Protein AF-H6UFA9-F1 (afdb_monomer)

Solvent-accessible surface area (backbone atoms only — not comparable to full-atom values): 5792 Å² total; per-residue (Å²): 132,84,89,86,88,78,85,84,85,84,75,87,67,80,76,73,60,79,76,75,64,69,85,61,61,65,56,59,53,53,49,27,55,53,50,20,56,61,38,45,58,53,34,56,56,21,56,53,44,39,52,53,43,54,52,51,45,54,56,49,38,74,74,44,65,89,52,41,70,62,53,49,52,52,39,50,51,53,38,52,54,26,47,52,54,22,51,50,29,46,51,53,18,48,40,40,63,74,72,107

Sequence (100 aa):
ALLSGAPNTCTQIVLRGFQTSAVSRDIDTAAKFIGAGAATVGVAGSGAGIGTVFGSLIIGYARNPSLKQQLFSYAILGFALSEAMGLFCLMVAFLILFAM

Mean predicted aligned error: 12.26 Å

Structure (mmCIF, N/CA/C/O backbone):
data_AF-H6UFA9-F1
#
_entry.id   AF-H6UFA9-F1
#
loop_
_atom_site.group_PDB
_atom_site.id
_atom_site.type_symbol
_atom_site.label_atom_id
_atom_site.label_alt_id
_atom_site.label_comp_id
_atom_site.label_asym_id
_atom_site.label_entity_id
_atom_site.label_seq_id
_atom_site.pdbx_PDB_ins_code
_atom_site.Cartn_x
_atom_site.Cartn_y
_atom_site.Cartn_z
_atom_site.occupancy
_atom_site.B_iso_or_equiv
_atom_site.auth_seq_id
_atom_site.auth_comp_id
_atom_site.auth_asym_id
_atom_site.auth_atom_id
_atom_site.pdbx_PDB_model_num
ATOM 1 N N . ALA A 1 1 ? 41.677 -4.347 -79.428 1.00 42.72 1 ALA A N 1
ATOM 2 C CA . ALA A 1 1 ? 42.258 -3.690 -78.241 1.00 42.72 1 ALA A CA 1
ATOM 3 C C . ALA A 1 1 ? 41.111 -2.966 -77.542 1.00 42.72 1 ALA A C 1
ATOM 5 O O . ALA A 1 1 ? 40.645 -1.977 -78.076 1.00 42.72 1 ALA A O 1
ATOM 6 N N . LEU A 1 2 ? 40.354 -3.611 -76.650 1.00 44.00 2 LEU A N 1
ATOM 7 C CA . LEU A 1 2 ? 40.680 -3.878 -75.238 1.00 44.00 2 LEU A CA 1
ATOM 8 C C . LEU A 1 2 ? 41.112 -2.613 -74.476 1.00 44.00 2 LEU A C 1
ATOM 10 O O . LEU A 1 2 ? 42.107 -2.006 -74.855 1.00 44.00 2 LEU A O 1
ATOM 14 N N . LEU A 1 3 ? 40.404 -2.366 -73.359 1.00 45.91 3 LEU A N 1
ATOM 15 C CA . LEU A 1 3 ? 40.578 -1.339 -72.312 1.00 45.91 3 LEU A CA 1
ATOM 16 C C . LEU A 1 3 ? 40.048 0.063 -72.667 1.00 45.91 3 LEU A C 1
ATOM 18 O O . LEU A 1 3 ? 40.294 0.553 -73.752 1.00 45.91 3 LEU A O 1
ATOM 22 N N . SER A 1 4 ? 39.376 0.827 -71.805 1.00 44.91 4 SER A N 1
ATOM 23 C CA . SER A 1 4 ? 38.950 0.700 -70.403 1.00 44.91 4 SER A CA 1
ATOM 24 C C . SER A 1 4 ? 38.255 2.031 -70.055 1.00 44.91 4 SER A C 1
ATOM 26 O O . SER A 1 4 ? 38.657 3.059 -70.598 1.00 44.91 4 SER A O 1
ATOM 28 N N . GLY A 1 5 ? 37.268 2.048 -69.150 1.00 47.69 5 GLY A N 1
ATOM 29 C CA . GLY A 1 5 ? 36.841 3.304 -68.510 1.00 47.69 5 GLY A CA 1
ATOM 30 C C . GLY A 1 5 ? 35.339 3.545 -68.356 1.00 47.69 5 GLY A C 1
ATOM 31 O O . GLY A 1 5 ? 34.883 4.650 -68.621 1.00 47.69 5 GLY A O 1
ATOM 32 N N . ALA A 1 6 ? 34.565 2.557 -67.901 1.00 43.44 6 ALA A N 1
ATOM 33 C CA . ALA A 1 6 ? 33.270 2.836 -67.277 1.00 43.44 6 ALA A CA 1
ATOM 34 C C . ALA A 1 6 ? 33.485 2.966 -65.757 1.00 43.44 6 ALA A C 1
ATOM 36 O O . ALA A 1 6 ? 33.878 1.979 -65.130 1.00 43.44 6 ALA A O 1
ATOM 37 N N . PRO A 1 7 ? 33.266 4.139 -65.137 1.00 44.91 7 PRO A N 1
ATOM 38 C CA . PRO A 1 7 ? 33.326 4.252 -63.691 1.00 44.91 7 PRO A CA 1
ATOM 39 C C . PRO A 1 7 ? 32.084 3.590 -63.066 1.00 44.91 7 PRO A C 1
ATOM 41 O O . PRO A 1 7 ? 30.981 4.127 -63.071 1.00 44.91 7 PRO A O 1
ATOM 44 N N . ASN A 1 8 ? 32.299 2.407 -62.493 1.00 45.19 8 ASN A N 1
ATOM 45 C CA . ASN A 1 8 ? 31.837 2.055 -61.147 1.00 45.19 8 ASN A CA 1
ATOM 46 C C . ASN A 1 8 ? 30.327 2.166 -60.834 1.00 45.19 8 ASN A C 1
ATOM 48 O O . ASN A 1 8 ? 29.960 2.764 -59.826 1.00 45.19 8 ASN A O 1
ATOM 52 N N . THR A 1 9 ? 29.441 1.544 -61.620 1.00 45.28 9 THR A N 1
ATOM 53 C CA . THR A 1 9 ? 27.995 1.456 -61.277 1.00 45.28 9 THR A CA 1
ATOM 54 C C . THR A 1 9 ? 27.500 0.053 -60.910 1.00 45.28 9 THR A C 1
ATOM 56 O O . THR A 1 9 ? 26.301 -0.160 -60.761 1.00 45.28 9 THR A O 1
ATOM 59 N N . CYS A 1 10 ? 28.394 -0.918 -60.724 1.00 46.03 10 CYS A N 1
ATOM 60 C CA . CYS A 1 10 ? 28.020 -2.280 -60.350 1.00 46.03 10 CYS A CA 1
ATOM 61 C C . CYS A 1 10 ? 28.876 -2.749 -59.179 1.00 46.03 10 CYS A C 1
ATO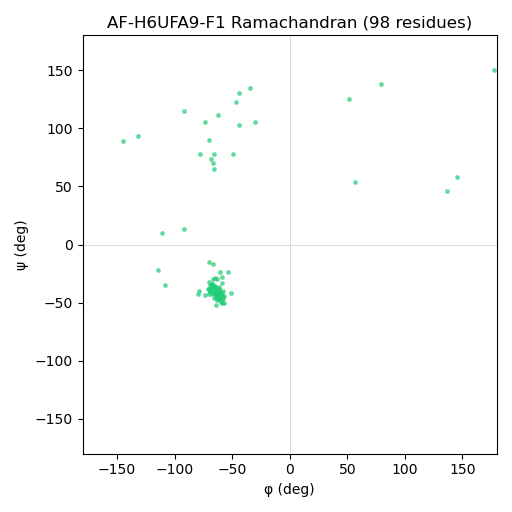M 63 O O . CYS A 1 10 ? 29.988 -3.209 -59.397 1.00 46.03 10 CYS A O 1
ATOM 65 N N . THR A 1 11 ? 28.352 -2.551 -57.967 1.00 45.22 11 THR A N 1
ATOM 66 C CA . THR A 1 11 ? 28.574 -3.274 -56.691 1.00 45.22 11 THR A CA 1
ATOM 67 C C . THR A 1 11 ? 28.504 -2.325 -55.490 1.00 45.22 11 THR A C 1
ATOM 69 O O . THR A 1 11 ? 29.379 -2.281 -54.636 1.00 45.22 11 THR A O 1
ATOM 72 N N . GLN A 1 12 ? 27.364 -1.639 -55.340 1.00 44.72 12 GLN A N 1
ATOM 73 C CA . GLN A 1 12 ? 26.782 -1.447 -54.006 1.00 44.72 12 GLN A CA 1
ATOM 74 C C . GLN A 1 12 ? 26.333 -2.833 -53.519 1.00 44.72 12 GLN A C 1
ATOM 76 O O . GLN A 1 12 ? 25.148 -3.165 -53.512 1.00 44.72 12 GLN A O 1
ATOM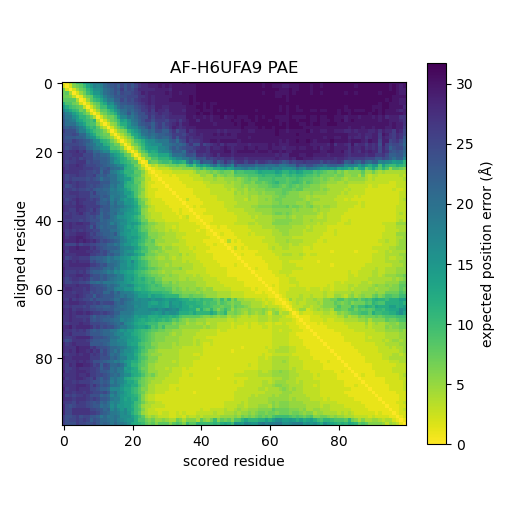 81 N N . ILE A 1 13 ? 27.304 -3.703 -53.219 1.00 50.59 13 ILE A N 1
ATOM 82 C CA . ILE A 1 13 ? 27.034 -4.904 -52.446 1.00 50.59 13 ILE A CA 1
ATOM 83 C C . ILE A 1 13 ? 26.556 -4.370 -51.116 1.00 50.59 13 ILE A C 1
ATOM 85 O O . ILE A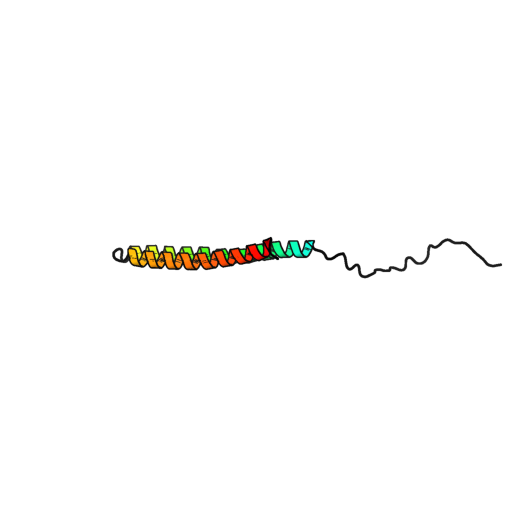 1 13 ? 27.286 -3.711 -50.380 1.00 50.59 13 ILE A O 1
ATOM 89 N N . VAL A 1 14 ? 25.275 -4.618 -50.910 1.00 56.09 14 VAL A N 1
ATOM 90 C CA . VAL A 1 14 ? 24.486 -4.458 -49.711 1.00 56.09 14 VAL A CA 1
ATOM 91 C C . VAL A 1 14 ? 25.236 -5.123 -48.553 1.00 56.09 14 VAL A C 1
ATOM 93 O O . VAL A 1 14 ? 24.909 -6.217 -48.106 1.00 56.09 14 VAL A O 1
ATOM 96 N N . LEU A 1 15 ? 26.250 -4.441 -48.029 1.00 46.69 15 LEU A N 1
ATOM 97 C CA . LEU A 1 15 ? 26.682 -4.560 -46.652 1.00 46.69 15 LEU A CA 1
ATOM 98 C C . LEU A 1 15 ? 25.537 -3.948 -45.842 1.00 46.69 15 LEU A C 1
ATOM 100 O O . LEU A 1 15 ? 25.641 -2.864 -45.275 1.00 46.69 15 LEU A O 1
ATOM 104 N N . ARG A 1 16 ? 24.416 -4.681 -45.753 1.00 56.28 16 ARG A N 1
ATOM 105 C CA . ARG A 1 16 ? 23.577 -4.665 -44.554 1.00 56.28 16 ARG A CA 1
ATOM 106 C C . ARG A 1 16 ? 24.440 -5.299 -43.472 1.00 56.28 16 ARG A C 1
ATOM 108 O O . ARG A 1 16 ? 24.165 -6.401 -43.010 1.00 56.28 16 ARG A O 1
ATOM 115 N N . GLY A 1 17 ? 25.538 -4.620 -43.125 1.00 47.47 17 GLY A N 1
ATOM 116 C CA . GLY A 1 17 ? 26.161 -4.801 -41.838 1.00 47.47 17 GLY A CA 1
ATOM 117 C C . GLY A 1 17 ? 24.997 -4.732 -40.882 1.00 47.47 17 GLY A C 1
ATOM 118 O O . GLY A 1 17 ? 24.186 -3.806 -40.976 1.00 47.47 17 GLY A O 1
ATOM 119 N N . PHE A 1 18 ? 24.830 -5.798 -40.109 1.00 53.34 18 PHE A N 1
ATOM 120 C CA . PHE A 1 18 ? 23.894 -5.834 -39.010 1.00 53.34 18 PHE A CA 1
ATOM 121 C C . PHE A 1 18 ? 24.100 -4.503 -38.293 1.00 53.34 18 PHE A C 1
ATOM 123 O O . PHE A 1 18 ? 25.158 -4.287 -37.700 1.00 53.34 18 PHE A O 1
ATOM 130 N N . GLN A 1 19 ? 23.188 -3.545 -38.499 1.00 49.31 19 GLN A N 1
ATOM 131 C CA . GLN A 1 19 ? 23.267 -2.276 -37.813 1.00 49.31 19 GLN A CA 1
ATOM 132 C C . GLN A 1 19 ? 22.936 -2.662 -36.388 1.00 49.31 19 GLN A C 1
ATOM 134 O O . GLN A 1 19 ? 21.774 -2.712 -35.994 1.00 49.31 19 GLN A O 1
ATOM 139 N N . THR A 1 20 ? 23.964 -2.997 -35.619 1.00 57.53 20 THR A N 1
ATOM 140 C CA . THR A 1 20 ? 23.919 -2.858 -34.180 1.00 57.53 20 THR A CA 1
ATOM 141 C C . THR A 1 20 ? 23.839 -1.352 -33.975 1.00 57.53 20 THR A C 1
ATOM 143 O O . THR A 1 20 ? 24.856 -0.680 -33.793 1.00 57.53 20 THR A O 1
ATOM 146 N N . SER A 1 21 ? 22.638 -0.798 -34.184 1.00 50.84 21 SER A N 1
ATOM 147 C CA . SER A 1 21 ? 22.309 0.578 -33.855 1.00 50.84 21 SER A CA 1
ATOM 148 C C . SER A 1 21 ? 22.889 0.818 -32.474 1.00 50.84 21 SER A C 1
ATOM 150 O O . SER A 1 21 ? 22.745 -0.040 -31.600 1.00 50.84 21 SER A O 1
ATOM 152 N N . ALA A 1 22 ? 23.636 1.913 -32.335 1.00 58.25 22 ALA A N 1
ATOM 153 C CA . ALA A 1 22 ? 24.270 2.323 -31.092 1.00 58.25 22 ALA A CA 1
ATOM 154 C C . ALA A 1 22 ? 23.383 1.959 -29.894 1.00 58.25 22 ALA A C 1
ATOM 156 O O . ALA A 1 22 ? 22.170 2.165 -29.980 1.00 58.25 22 ALA A O 1
ATOM 157 N N . VAL A 1 23 ? 23.979 1.392 -28.834 1.00 61.66 23 VAL A N 1
ATOM 158 C CA . VAL A 1 23 ? 23.308 1.031 -27.569 1.00 61.66 23 VAL A CA 1
ATOM 159 C C . VAL A 1 23 ? 22.149 1.996 -27.321 1.00 61.66 23 VAL A C 1
ATOM 161 O O . VAL A 1 23 ? 22.379 3.178 -27.056 1.00 61.66 23 VAL A O 1
ATOM 164 N N . SER A 1 24 ? 20.914 1.525 -27.527 1.00 63.53 24 SER A N 1
ATOM 165 C CA . SER A 1 24 ? 19.722 2.376 -27.529 1.00 63.53 24 SER A CA 1
ATOM 166 C C . SER A 1 24 ? 19.347 2.702 -26.091 1.00 63.53 24 SER A C 1
ATOM 168 O O . SER A 1 24 ? 18.418 2.125 -25.535 1.00 63.53 24 SER A O 1
ATOM 170 N N . ARG A 1 25 ? 20.086 3.646 -25.497 1.00 66.81 25 ARG A N 1
ATOM 171 C CA . ARG A 1 25 ? 19.859 4.169 -24.139 1.00 66.81 25 ARG A CA 1
ATOM 172 C C . ARG A 1 25 ? 18.424 4.669 -23.932 1.00 66.81 25 ARG A C 1
ATOM 174 O O . ARG A 1 25 ? 17.929 4.701 -22.807 1.00 66.81 25 ARG A O 1
ATOM 181 N N . ASP A 1 26 ? 17.746 5.029 -25.018 1.00 81.44 26 ASP A N 1
ATOM 182 C CA . ASP A 1 26 ? 16.357 5.481 -25.004 1.00 81.44 26 ASP A CA 1
ATOM 183 C C . ASP A 1 26 ? 15.389 4.367 -24.581 1.00 81.44 26 ASP A C 1
ATOM 185 O O . ASP A 1 26 ? 14.436 4.632 -23.850 1.00 81.44 26 ASP A O 1
ATOM 189 N N . ILE A 1 27 ? 15.651 3.111 -24.971 1.00 85.19 27 ILE A N 1
ATOM 190 C CA . ILE A 1 27 ? 14.818 1.957 -24.590 1.00 85.19 27 ILE A CA 1
ATOM 191 C C . ILE A 1 27 ? 14.981 1.660 -23.099 1.00 85.19 27 ILE A C 1
ATOM 193 O O . ILE A 1 27 ? 13.984 1.444 -22.415 1.00 85.19 27 ILE A O 1
ATOM 197 N N . ASP A 1 28 ? 16.209 1.717 -22.579 1.00 86.50 28 ASP A N 1
ATOM 198 C CA . ASP A 1 28 ? 16.476 1.534 -21.147 1.00 86.50 28 ASP A CA 1
ATOM 199 C C . ASP A 1 28 ? 15.762 2.609 -20.316 1.00 86.50 28 ASP A C 1
ATOM 201 O O . ASP A 1 28 ? 15.149 2.320 -19.290 1.00 86.50 28 ASP A O 1
ATOM 205 N N . THR A 1 29 ? 15.774 3.854 -20.795 1.00 88.06 29 THR A N 1
ATOM 206 C CA . THR A 1 29 ? 15.091 4.978 -20.141 1.00 88.06 29 THR A CA 1
ATOM 207 C C . THR A 1 29 ? 13.566 4.822 -20.193 1.00 88.06 29 THR A C 1
ATOM 209 O O . THR A 1 29 ? 12.888 5.014 -19.183 1.00 88.06 29 THR A O 1
ATOM 212 N N . ALA A 1 30 ? 13.008 4.405 -21.334 1.00 90.62 30 ALA A N 1
ATOM 213 C CA . ALA A 1 30 ? 11.581 4.110 -21.459 1.00 90.62 30 ALA A CA 1
ATOM 214 C C . ALA A 1 30 ? 11.154 2.944 -20.547 1.00 90.62 30 ALA A C 1
ATOM 216 O O . ALA A 1 30 ? 10.129 3.028 -19.865 1.00 90.62 30 ALA A O 1
ATOM 217 N N . ALA A 1 31 ? 11.962 1.883 -20.480 1.00 92.00 31 ALA A N 1
ATOM 218 C CA . ALA A 1 31 ? 11.721 0.732 -19.616 1.00 92.00 31 ALA A CA 1
ATOM 219 C C . ALA A 1 31 ? 11.744 1.114 -18.127 1.00 92.00 31 ALA A C 1
ATOM 221 O O . ALA A 1 31 ? 10.891 0.642 -17.374 1.00 92.00 31 ALA A O 1
ATOM 222 N N . LYS A 1 32 ? 12.642 2.017 -17.705 1.00 92.19 32 LYS A N 1
ATOM 223 C CA . LYS A 1 32 ? 12.666 2.558 -16.333 1.00 92.19 32 LYS A CA 1
ATOM 224 C C . LYS A 1 32 ? 11.386 3.299 -15.977 1.00 92.19 32 LYS A C 1
ATOM 226 O O . LYS A 1 32 ? 10.834 3.046 -14.912 1.00 92.19 32 LYS A O 1
ATOM 231 N N . PHE A 1 33 ? 10.873 4.168 -16.850 1.00 93.00 33 PHE A N 1
ATOM 232 C CA . PHE A 1 33 ? 9.626 4.888 -16.565 1.00 93.00 33 PHE A CA 1
ATOM 233 C C . PHE A 1 33 ? 8.417 3.954 -16.473 1.00 93.00 33 PHE A C 1
ATOM 235 O O . PHE A 1 33 ? 7.591 4.111 -15.572 1.00 93.00 33 PHE A O 1
ATOM 242 N N . ILE A 1 34 ? 8.335 2.950 -17.351 1.00 94.88 34 ILE A N 1
ATOM 243 C CA . ILE A 1 34 ? 7.266 1.943 -17.291 1.00 94.88 34 ILE A CA 1
ATOM 244 C C . ILE A 1 34 ? 7.396 1.097 -16.017 1.00 94.88 34 ILE A C 1
ATOM 246 O O . ILE A 1 34 ? 6.408 0.901 -15.312 1.00 94.88 34 ILE A O 1
ATOM 250 N N . GLY A 1 35 ? 8.606 0.634 -15.692 1.00 92.94 35 GLY A N 1
ATOM 251 C CA . GLY A 1 35 ? 8.881 -0.163 -14.496 1.00 92.94 35 GLY A CA 1
ATOM 252 C C . GLY A 1 35 ? 8.614 0.600 -13.198 1.00 92.94 35 GLY A C 1
ATOM 253 O O . GLY A 1 35 ? 7.954 0.073 -12.305 1.00 92.94 35 GLY A O 1
ATOM 254 N N . ALA A 1 36 ? 9.050 1.859 -13.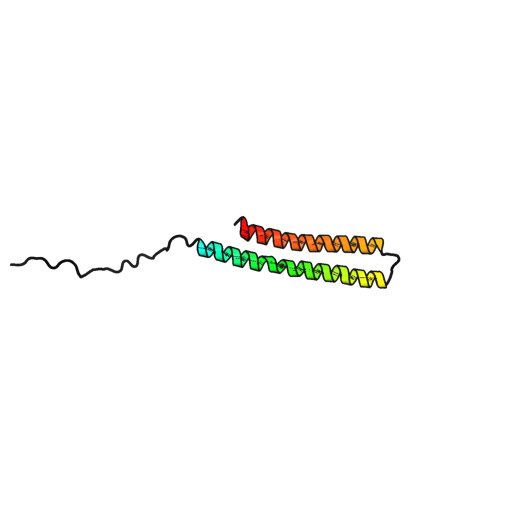112 1.00 93.94 36 ALA A N 1
ATOM 255 C CA . ALA A 1 36 ? 8.775 2.734 -11.976 1.00 93.94 36 ALA A CA 1
ATOM 256 C C . ALA A 1 36 ? 7.267 2.976 -11.820 1.00 93.94 36 ALA A C 1
ATOM 258 O O . ALA A 1 36 ? 6.738 2.841 -10.719 1.00 93.94 36 ALA A O 1
ATOM 259 N N . GLY A 1 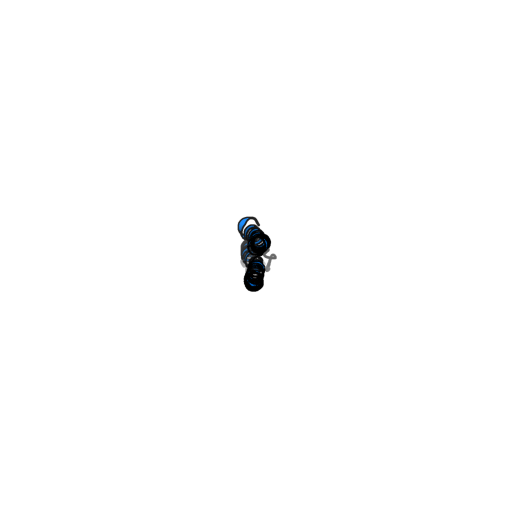37 ? 6.555 3.248 -12.920 1.00 92.69 37 GLY A N 1
ATOM 260 C CA . GLY A 1 37 ? 5.099 3.399 -12.913 1.00 92.69 37 GLY A CA 1
ATOM 261 C C . GLY A 1 37 ? 4.386 2.137 -12.419 1.00 92.69 37 GLY A C 1
ATOM 262 O O . GLY A 1 37 ? 3.572 2.205 -11.498 1.00 92.69 37 GLY A O 1
ATOM 263 N N . ALA A 1 38 ? 4.746 0.972 -12.962 1.00 94.56 38 ALA A N 1
ATOM 264 C CA . ALA A 1 38 ? 4.182 -0.314 -12.553 1.00 94.56 38 ALA A CA 1
ATOM 265 C C . ALA A 1 38 ? 4.457 -0.632 -11.074 1.00 94.56 38 ALA A C 1
ATOM 267 O O . ALA A 1 38 ? 3.573 -1.134 -10.379 1.00 94.56 38 ALA A O 1
ATOM 268 N N . ALA A 1 39 ? 5.646 -0.290 -10.569 1.00 94.00 39 ALA A N 1
ATOM 269 C CA . ALA A 1 39 ? 5.999 -0.492 -9.170 1.00 94.00 39 ALA A CA 1
ATOM 270 C C . ALA A 1 39 ? 5.085 0.301 -8.222 1.00 94.00 39 ALA A C 1
ATOM 272 O O . ALA A 1 39 ? 4.706 -0.234 -7.185 1.00 94.00 39 ALA A O 1
ATOM 273 N N . THR A 1 40 ? 4.657 1.520 -8.582 1.00 94.12 40 THR A N 1
ATOM 274 C CA . THR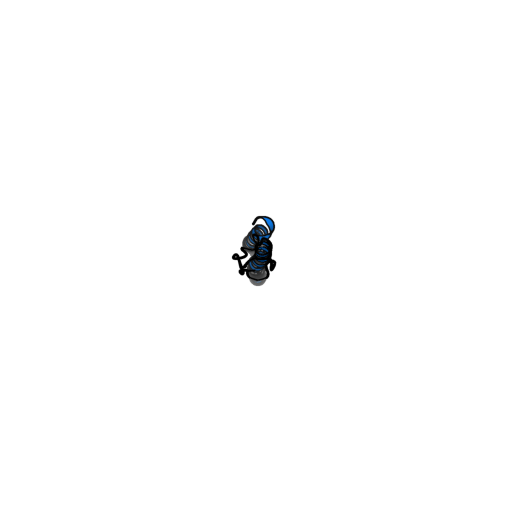 A 1 40 ? 3.803 2.354 -7.706 1.00 94.12 40 THR A CA 1
ATOM 275 C C . THR A 1 40 ? 2.393 1.805 -7.471 1.00 94.12 40 THR A C 1
ATOM 277 O O . THR A 1 40 ? 1.748 2.191 -6.496 1.00 94.12 40 THR A O 1
ATOM 280 N N . VAL A 1 41 ? 1.916 0.858 -8.287 1.00 94.88 41 VAL A N 1
ATOM 281 C CA . VAL A 1 41 ? 0.596 0.223 -8.102 1.00 94.88 41 VAL A CA 1
ATOM 282 C C . VAL A 1 41 ? 0.487 -0.462 -6.733 1.00 94.88 41 VAL A C 1
ATOM 284 O O . VAL A 1 41 ? -0.597 -0.509 -6.152 1.00 94.88 41 VAL A O 1
ATOM 287 N N . GLY A 1 42 ? 1.606 -0.919 -6.159 1.00 92.62 42 GLY A N 1
ATOM 288 C CA . GLY A 1 42 ? 1.633 -1.512 -4.819 1.00 92.62 42 GLY A CA 1
ATOM 289 C C . GLY A 1 4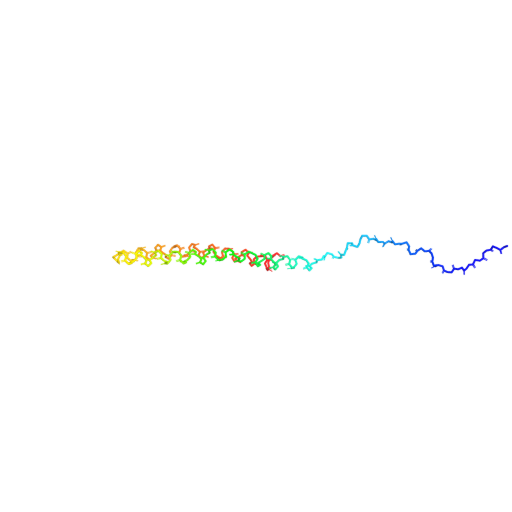2 ? 1.159 -0.570 -3.700 1.00 92.62 42 GLY A C 1
ATOM 290 O O . GLY A 1 42 ? 0.639 -1.045 -2.689 1.00 92.62 42 GLY A O 1
ATOM 291 N N . VAL A 1 43 ? 1.229 0.755 -3.892 1.00 94.81 43 VAL A N 1
ATOM 292 C CA . VAL A 1 43 ? 0.740 1.752 -2.918 1.00 94.81 43 VAL A CA 1
ATOM 293 C C . VAL A 1 43 ? -0.776 1.664 -2.728 1.00 94.81 43 VAL A C 1
ATOM 295 O O . VAL A 1 43 ? -1.272 1.911 -1.627 1.00 94.81 43 VAL A O 1
ATOM 298 N N . ALA A 1 44 ? -1.521 1.227 -3.749 1.00 95.75 44 ALA A N 1
ATOM 299 C CA . ALA A 1 44 ? -2.960 0.998 -3.630 1.00 95.75 44 ALA A CA 1
ATOM 300 C C . ALA A 1 44 ? -3.292 -0.035 -2.536 1.00 95.75 44 ALA A C 1
ATOM 302 O O . ALA A 1 44 ? -4.297 0.107 -1.838 1.00 95.75 44 ALA A O 1
ATOM 303 N N . GLY A 1 45 ? -2.418 -1.030 -2.336 1.00 94.31 45 GLY A N 1
ATOM 304 C CA . GLY A 1 45 ? -2.546 -2.014 -1.261 1.00 94.31 45 GLY A CA 1
ATOM 305 C C . GLY A 1 45 ? -2.428 -1.389 0.130 1.00 94.31 45 GLY A C 1
ATOM 306 O O . GLY A 1 45 ? -3.223 -1.719 1.008 1.00 94.31 45 GLY A O 1
ATOM 307 N N . SER A 1 46 ? -1.508 -0.433 0.316 1.00 95.56 46 SER A N 1
ATOM 308 C CA . SER A 1 46 ? -1.411 0.328 1.571 1.00 95.56 46 SER A CA 1
ATOM 309 C C . SER A 1 46 ? -2.668 1.169 1.807 1.00 95.56 46 SER A C 1
ATOM 311 O O . SER A 1 46 ? -3.247 1.111 2.888 1.00 95.56 46 SER A O 1
ATOM 313 N N . GLY A 1 47 ? -3.159 1.875 0.781 1.00 95.00 47 GLY A N 1
ATOM 314 C CA . GLY A 1 47 ? -4.393 2.664 0.883 1.00 95.00 47 GLY A CA 1
ATOM 315 C C . GLY A 1 47 ? -5.605 1.823 1.301 1.00 95.00 47 GLY A C 1
ATOM 316 O O . GLY A 1 47 ? -6.353 2.203 2.206 1.00 95.00 47 GLY A O 1
ATOM 317 N N . ALA A 1 48 ? -5.763 0.639 0.700 1.00 96.38 48 ALA A N 1
ATOM 318 C CA . ALA A 1 48 ? -6.788 -0.321 1.102 1.00 96.38 48 ALA A CA 1
ATOM 319 C C . ALA A 1 48 ? -6.579 -0.812 2.548 1.00 96.38 48 ALA A C 1
ATOM 321 O O . ALA A 1 48 ? -7.529 -0.835 3.333 1.00 96.38 48 ALA A O 1
ATOM 322 N N . GLY A 1 49 ? -5.341 -1.142 2.930 1.00 95.06 49 GLY A N 1
ATOM 323 C CA . GLY A 1 49 ? -4.985 -1.565 4.286 1.00 95.06 49 GLY A CA 1
ATOM 324 C C . GLY A 1 49 ? -5.373 -0.528 5.341 1.00 95.06 49 GLY A C 1
ATOM 325 O O . GLY A 1 49 ? -6.107 -0.846 6.277 1.00 95.06 49 GLY A O 1
ATOM 326 N N . ILE A 1 50 ? -4.998 0.733 5.138 1.00 96.12 50 ILE A N 1
ATOM 327 C CA . ILE A 1 50 ? -5.341 1.854 6.024 1.00 96.12 50 ILE A CA 1
ATOM 328 C C . ILE A 1 50 ? -6.863 1.994 6.168 1.00 96.12 50 ILE A C 1
ATOM 330 O O . ILE A 1 50 ? -7.373 2.105 7.287 1.00 96.12 50 ILE A O 1
ATOM 334 N N . GLY A 1 51 ? -7.600 1.922 5.054 1.00 95.56 51 GLY A N 1
ATOM 335 C CA . GLY A 1 51 ? -9.063 1.977 5.061 1.00 95.56 51 GLY A CA 1
ATOM 336 C C . GLY A 1 51 ? -9.694 0.863 5.902 1.00 95.56 51 GLY A C 1
ATOM 337 O O . GLY A 1 51 ? -10.609 1.118 6.687 1.00 95.56 51 GLY A O 1
ATOM 338 N N . THR A 1 52 ? -9.171 -0.362 5.808 1.00 96.00 52 THR A N 1
ATOM 339 C CA . THR A 1 52 ? -9.673 -1.498 6.605 1.00 96.00 52 THR A CA 1
ATOM 340 C C . THR A 1 52 ? -9.340 -1.378 8.095 1.00 96.00 52 THR A C 1
ATOM 342 O O . THR A 1 52 ? -10.190 -1.696 8.936 1.00 96.00 52 THR A O 1
ATOM 345 N N . VAL A 1 53 ? -8.149 -0.873 8.438 1.00 95.88 53 VAL A N 1
ATOM 346 C CA . VAL A 1 53 ? -7.714 -0.654 9.827 1.00 95.88 53 VAL A CA 1
ATOM 347 C C . VAL A 1 53 ? -8.595 0.395 10.500 1.00 95.88 53 VAL A C 1
ATOM 349 O O . VAL A 1 53 ? -9.173 0.126 11.557 1.00 95.88 53 VAL A O 1
ATOM 352 N N . PHE A 1 54 ? -8.767 1.563 9.877 1.00 94.81 54 PHE A N 1
ATOM 353 C CA . PHE A 1 54 ? -9.616 2.617 10.436 1.00 94.81 54 PHE A CA 1
ATOM 354 C C . PHE A 1 54 ? -11.106 2.254 10.403 1.00 94.81 54 PHE A C 1
ATOM 356 O O . PHE A 1 54 ? -11.821 2.562 11.356 1.00 94.81 54 PHE A O 1
ATOM 363 N N . GLY A 1 55 ? -11.579 1.537 9.379 1.00 95.12 55 GLY A N 1
ATOM 364 C CA . GLY A 1 55 ? -12.952 1.025 9.341 1.00 95.12 55 GLY A CA 1
ATOM 365 C C . GLY A 1 55 ? -13.251 0.090 10.517 1.00 95.12 55 GLY A C 1
ATOM 366 O O . GLY A 1 55 ? -14.246 0.263 11.225 1.00 95.12 55 GLY A O 1
ATOM 367 N N . SER A 1 56 ? -12.339 -0.845 10.794 1.00 93.69 56 SER A N 1
ATOM 368 C CA . SER A 1 56 ? -12.452 -1.766 11.933 1.00 93.69 56 SER A CA 1
ATOM 369 C C . SER A 1 56 ? -12.323 -1.049 13.278 1.00 93.69 56 SER A C 1
ATOM 371 O O . SER A 1 56 ? -13.006 -1.419 14.234 1.00 93.69 56 SER A O 1
ATOM 373 N N . LEU A 1 57 ? -11.503 0.006 13.358 1.00 94.12 57 LEU A N 1
ATOM 374 C CA . LEU A 1 57 ? -11.387 0.845 14.551 1.00 94.12 57 LEU A CA 1
ATOM 375 C C . LEU A 1 57 ? -12.712 1.539 14.885 1.00 94.12 57 LEU A C 1
ATOM 377 O O . LEU A 1 57 ? -13.125 1.501 16.041 1.00 94.12 57 LEU A O 1
ATOM 381 N N . ILE A 1 58 ? -13.386 2.148 13.903 1.00 93.69 58 ILE A N 1
ATOM 382 C CA . ILE A 1 58 ? -14.665 2.848 14.122 1.00 93.69 58 ILE A CA 1
ATOM 383 C C . ILE A 1 58 ? -15.733 1.862 14.605 1.00 93.69 58 ILE A C 1
ATOM 385 O O . ILE A 1 58 ? -16.423 2.128 15.590 1.00 93.69 58 ILE A O 1
ATOM 389 N N . ILE A 1 59 ? -15.830 0.694 13.962 1.00 94.38 59 ILE A N 1
ATOM 390 C CA . ILE A 1 59 ? -16.764 -0.365 14.366 1.00 94.38 59 ILE A CA 1
ATOM 391 C C . ILE A 1 59 ? -16.428 -0.872 15.778 1.00 94.38 59 ILE A C 1
ATOM 393 O O . ILE A 1 59 ? -17.321 -1.050 16.607 1.00 94.38 59 ILE A O 1
ATOM 397 N N . GLY A 1 60 ? -15.145 -1.078 16.085 1.00 92.06 60 GLY A N 1
ATOM 398 C CA . GLY A 1 60 ? -14.685 -1.497 17.409 1.00 92.06 60 GLY A CA 1
ATOM 399 C C . GLY A 1 60 ? -14.984 -0.463 18.497 1.00 92.06 60 GLY A C 1
ATOM 400 O O . GLY A 1 60 ? -15.464 -0.821 19.575 1.00 92.06 60 GLY A O 1
ATOM 401 N N . TYR A 1 61 ? -14.782 0.820 18.190 1.00 91.69 61 TYR A N 1
ATOM 402 C CA . TYR A 1 61 ? -15.085 1.940 19.078 1.00 91.69 61 TYR A CA 1
ATOM 403 C C . TYR A 1 61 ? -16.587 2.057 19.355 1.00 91.69 61 TYR A C 1
ATOM 405 O O . TYR A 1 61 ? -16.984 2.235 20.506 1.00 91.69 61 TYR A O 1
ATOM 413 N N . ALA A 1 62 ? -17.422 1.888 18.324 1.00 92.31 62 ALA A N 1
ATOM 414 C CA . ALA A 1 62 ? -18.878 1.916 18.452 1.00 92.31 62 ALA A CA 1
ATOM 415 C C . ALA A 1 62 ? -19.420 0.786 19.344 1.00 92.31 62 ALA A C 1
ATOM 417 O O . ALA A 1 62 ? -20.444 0.961 20.000 1.00 92.31 62 ALA A O 1
ATOM 418 N N . ARG A 1 63 ? -18.738 -0.367 19.395 1.00 92.75 63 ARG A N 1
ATOM 419 C CA . ARG A 1 63 ? -19.145 -1.504 20.234 1.00 92.75 63 ARG A CA 1
ATOM 420 C C . ARG A 1 63 ? -18.746 -1.339 21.696 1.00 92.75 63 ARG A C 1
ATOM 422 O O . ARG A 1 63 ? -19.540 -1.677 22.562 1.00 92.75 63 ARG A O 1
ATOM 429 N N . ASN A 1 64 ? -17.527 -0.870 21.970 1.00 87.25 64 ASN A N 1
ATOM 430 C CA . ASN A 1 64 ? -16.998 -0.758 23.332 1.00 87.25 64 ASN A CA 1
ATOM 431 C C . ASN A 1 64 ? -16.099 0.486 23.487 1.00 87.25 64 ASN A C 1
ATOM 433 O O . ASN A 1 64 ? -14.875 0.388 23.352 1.00 87.25 64 ASN A O 1
ATOM 437 N N . PRO A 1 65 ? -16.668 1.654 23.838 1.00 85.38 65 PRO A N 1
ATOM 438 C CA . PRO A 1 65 ? -15.912 2.906 23.932 1.00 85.38 65 PRO A CA 1
ATOM 439 C C . PRO A 1 65 ? -14.933 2.956 25.121 1.00 85.38 65 PRO A C 1
ATOM 441 O O . PRO A 1 65 ? -14.040 3.804 25.152 1.00 85.38 65 PRO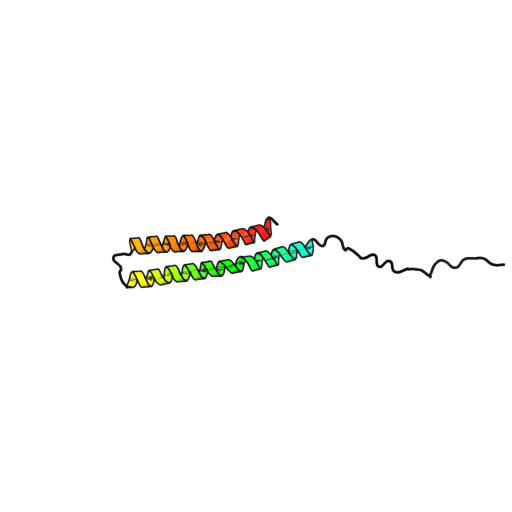 A O 1
ATOM 444 N N . SER A 1 66 ? -15.057 2.049 26.096 1.00 89.62 66 SER A N 1
ATOM 445 C CA . SER A 1 66 ? -14.164 1.962 27.261 1.00 89.62 66 SER A CA 1
ATOM 446 C C . SER A 1 66 ? -12.732 1.549 26.899 1.00 89.62 66 SER A C 1
ATOM 448 O O . SER A 1 66 ? -11.787 1.986 27.551 1.00 89.62 66 SER A O 1
ATOM 450 N N . LEU A 1 67 ? -12.550 0.769 25.828 1.00 84.25 67 LEU A N 1
ATOM 451 C CA . LEU A 1 67 ? -11.247 0.250 25.383 1.00 84.25 67 LEU A CA 1
ATOM 452 C C . LEU A 1 67 ? -10.548 1.159 24.356 1.00 84.25 67 LEU A C 1
ATOM 454 O O . LEU A 1 67 ? -9.564 0.759 23.730 1.00 84.25 67 LEU A O 1
ATOM 458 N N . LYS A 1 68 ? -11.033 2.396 24.186 1.00 84.62 68 LYS A N 1
ATOM 459 C CA . LYS A 1 68 ? -10.604 3.321 23.126 1.00 84.62 68 LYS A CA 1
ATOM 460 C C . LYS A 1 68 ? -9.094 3.514 23.011 1.00 84.62 68 LYS A C 1
ATOM 462 O O . LYS A 1 68 ? -8.578 3.542 21.903 1.00 84.62 68 LYS A O 1
ATOM 467 N N . GLN A 1 69 ? -8.389 3.639 24.136 1.00 88.00 69 GLN A N 1
ATOM 468 C CA . GLN A 1 69 ? -6.966 3.984 24.141 1.00 88.00 69 GLN A CA 1
ATOM 469 C C . GLN A 1 69 ? -6.116 2.835 23.592 1.00 88.00 69 GLN A C 1
ATOM 471 O O . GLN A 1 69 ? -5.196 3.051 22.806 1.00 88.00 69 GLN A O 1
ATOM 476 N N . GLN A 1 70 ? -6.459 1.605 23.977 1.00 89.81 70 GLN A N 1
ATOM 477 C CA . GLN A 1 70 ? -5.760 0.407 23.533 1.00 89.81 70 GLN A CA 1
ATOM 478 C C . GLN A 1 70 ? -6.095 0.087 22.071 1.00 89.81 70 GLN A C 1
ATOM 480 O O . GLN A 1 70 ? -5.190 -0.175 21.282 1.00 89.81 70 GLN A O 1
ATOM 485 N N . LEU A 1 71 ? -7.373 0.193 21.682 1.00 90.12 71 LEU A N 1
ATOM 486 C CA . LEU A 1 71 ? -7.799 0.007 20.289 1.00 90.12 71 LEU A CA 1
ATOM 487 C C . LEU A 1 71 ? -7.162 1.037 19.351 1.00 90.12 71 LEU A C 1
ATOM 489 O O . LEU A 1 71 ? -6.714 0.683 18.264 1.00 90.12 71 LEU A O 1
ATOM 493 N N . PHE A 1 72 ? -7.071 2.296 19.786 1.00 91.50 72 PHE A N 1
ATOM 494 C CA . PHE A 1 72 ? -6.395 3.342 19.029 1.00 91.50 72 PHE A CA 1
ATOM 495 C C . PHE A 1 72 ? -4.895 3.059 18.894 1.00 91.50 72 PHE A C 1
ATOM 497 O O . PHE A 1 72 ? -4.356 3.175 17.799 1.00 91.50 72 PHE A O 1
ATOM 504 N N . SER A 1 73 ? -4.226 2.600 19.957 1.00 94.25 73 SER A N 1
ATOM 505 C CA . SER A 1 73 ? -2.812 2.212 19.883 1.00 94.25 73 SER A CA 1
ATOM 506 C C . SER A 1 73 ? -2.571 1.075 18.879 1.00 94.25 73 SER A C 1
ATOM 508 O O . SER A 1 73 ? -1.640 1.162 18.078 1.00 94.25 73 SER A O 1
ATOM 510 N N . TYR A 1 74 ? -3.442 0.061 18.841 1.00 93.25 74 TYR A N 1
ATOM 511 C CA . TYR A 1 74 ? -3.364 -1.006 17.838 1.00 93.25 74 TYR A CA 1
ATOM 512 C C . TYR A 1 74 ? -3.684 -0.531 16.421 1.00 93.25 74 TYR A C 1
ATOM 514 O O . TYR A 1 74 ? -3.040 -0.976 15.473 1.00 93.25 74 TYR A O 1
ATOM 522 N N . ALA A 1 75 ? -4.631 0.391 16.256 1.00 94.6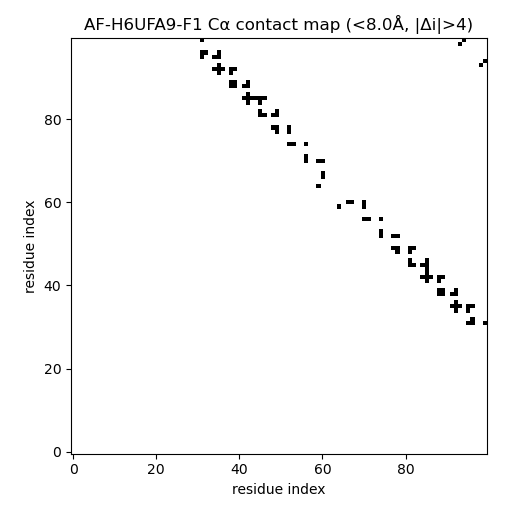2 75 ALA A N 1
ATOM 523 C CA . ALA A 1 75 ? -4.929 0.959 14.948 1.00 94.62 75 ALA A CA 1
ATOM 524 C C . ALA A 1 75 ? -3.770 1.805 14.409 1.00 94.62 75 ALA A C 1
ATOM 526 O O . ALA A 1 75 ? -3.443 1.689 13.234 1.00 94.62 75 ALA A O 1
ATOM 527 N N . ILE A 1 76 ? -3.100 2.595 15.253 1.00 95.44 76 ILE A N 1
ATOM 528 C CA . ILE A 1 76 ? -1.911 3.355 14.845 1.00 95.44 76 ILE A CA 1
ATOM 529 C C . ILE A 1 76 ? -0.738 2.423 14.523 1.00 95.44 76 ILE A C 1
ATOM 531 O O . ILE A 1 76 ? -0.024 2.668 13.554 1.00 95.44 76 ILE A O 1
ATOM 535 N N . LEU A 1 77 ? -0.571 1.324 15.266 1.00 95.88 77 LEU A N 1
ATOM 536 C CA . LEU A 1 77 ? 0.401 0.284 14.919 1.00 95.88 77 LEU A CA 1
ATOM 537 C C . LEU A 1 77 ? 0.093 -0.322 13.536 1.00 95.88 77 LEU A C 1
ATOM 539 O O . LEU A 1 77 ? 0.979 -0.406 12.690 1.00 95.88 77 LEU A O 1
ATOM 543 N N . GLY A 1 78 ? -1.163 -0.704 13.284 1.00 94.81 78 GLY A N 1
ATOM 544 C CA . GLY A 1 78 ? -1.599 -1.249 11.995 1.00 94.81 78 GLY A CA 1
ATOM 545 C C . GLY A 1 78 ? -1.454 -0.252 10.842 1.00 94.81 78 GLY A C 1
ATOM 546 O O . GLY A 1 78 ? -0.989 -0.622 9.766 1.00 94.81 78 GLY A O 1
ATOM 547 N N . PHE A 1 79 ? -1.776 1.020 11.083 1.00 95.50 79 PHE A N 1
ATOM 548 C CA . PHE A 1 79 ? -1.544 2.122 10.151 1.00 95.50 79 PHE A CA 1
ATOM 549 C C . PHE A 1 79 ? -0.058 2.257 9.812 1.00 95.50 79 PHE A C 1
ATOM 551 O O . PHE A 1 79 ? 0.296 2.244 8.638 1.00 95.50 79 PHE A O 1
ATOM 558 N N . ALA A 1 80 ? 0.816 2.300 10.822 1.00 96.94 80 ALA A N 1
ATOM 559 C CA . ALA A 1 80 ? 2.257 2.427 10.622 1.00 96.94 80 ALA A CA 1
ATOM 560 C C . ALA A 1 80 ? 2.844 1.252 9.825 1.00 96.94 80 ALA A C 1
ATOM 562 O O . ALA A 1 80 ? 3.702 1.460 8.971 1.00 96.94 80 ALA A O 1
ATOM 563 N N . LEU A 1 81 ? 2.369 0.025 10.062 1.00 96.00 81 LEU A N 1
ATOM 564 C CA . LEU A 1 81 ? 2.799 -1.151 9.299 1.00 96.00 81 LEU A CA 1
ATOM 565 C C . LEU A 1 81 ? 2.305 -1.116 7.845 1.00 96.00 81 LEU A C 1
ATOM 567 O O . LEU A 1 81 ? 3.062 -1.460 6.937 1.00 96.00 81 LEU A O 1
ATOM 571 N N . SER A 1 82 ? 1.065 -0.676 7.616 1.00 95.38 82 SER A N 1
ATOM 572 C CA . SER A 1 82 ? 0.526 -0.494 6.264 1.00 95.38 82 SER A CA 1
ATOM 573 C C . SER A 1 82 ? 1.316 0.571 5.498 1.00 95.38 82 SER A C 1
ATOM 575 O O . SER A 1 82 ? 1.773 0.323 4.381 1.00 95.38 82 SER A O 1
ATOM 577 N N . GLU A 1 83 ? 1.564 1.720 6.131 1.00 95.94 83 GLU A N 1
ATOM 578 C CA . GLU A 1 83 ? 2.377 2.804 5.574 1.00 95.94 83 GLU A CA 1
ATOM 579 C C . GLU A 1 83 ? 3.814 2.364 5.298 1.00 95.94 83 GLU A C 1
ATOM 581 O O . GLU A 1 83 ? 4.350 2.670 4.237 1.00 95.94 83 GLU A O 1
ATOM 586 N N . ALA A 1 84 ? 4.432 1.581 6.187 1.00 96.50 84 ALA A N 1
ATOM 587 C CA . ALA A 1 84 ? 5.777 1.056 5.961 1.00 96.50 84 ALA A CA 1
ATOM 588 C C . ALA A 1 84 ? 5.859 0.221 4.671 1.00 96.50 84 ALA A C 1
ATOM 590 O O . ALA A 1 84 ? 6.822 0.355 3.917 1.00 96.50 84 ALA A O 1
ATOM 591 N N . MET A 1 85 ? 4.839 -0.589 4.371 1.00 95.12 85 MET A N 1
ATOM 592 C CA . MET A 1 85 ? 4.775 -1.355 3.119 1.00 95.12 85 MET A CA 1
ATOM 593 C C . MET A 1 85 ? 4.516 -0.464 1.897 1.00 95.12 85 MET A C 1
ATOM 595 O O . MET A 1 85 ? 5.117 -0.677 0.841 1.00 95.12 85 MET A O 1
ATOM 599 N N . GLY A 1 86 ? 3.674 0.566 2.031 1.00 95.06 86 GLY A N 1
ATOM 600 C CA . GLY A 1 86 ? 3.450 1.560 0.975 1.00 95.06 86 GLY A CA 1
ATOM 601 C C . GLY A 1 86 ? 4.712 2.361 0.641 1.00 95.06 86 GLY A C 1
ATOM 602 O O . GLY A 1 86 ? 5.082 2.490 -0.527 1.00 95.06 86 GLY A O 1
ATOM 603 N N . LEU A 1 87 ? 5.425 2.836 1.663 1.00 95.38 87 LEU A N 1
ATOM 604 C CA . LEU A 1 87 ? 6.690 3.551 1.507 1.00 95.38 87 LEU A CA 1
ATOM 605 C C . LEU A 1 87 ? 7.805 2.645 0.993 1.00 95.38 87 LEU A C 1
ATOM 607 O O . LEU A 1 87 ? 8.626 3.098 0.202 1.00 95.38 87 LEU A O 1
ATOM 611 N N . PHE A 1 88 ? 7.821 1.369 1.373 1.00 95.12 88 PHE A N 1
ATOM 612 C CA . PHE A 1 88 ? 8.751 0.398 0.801 1.00 95.12 88 PHE A CA 1
ATOM 613 C C . PHE A 1 88 ? 8.530 0.226 -0.709 1.00 95.12 88 PHE A C 1
ATOM 615 O O . PHE A 1 88 ? 9.481 0.241 -1.489 1.00 95.12 88 PHE A O 1
ATOM 622 N N . CYS A 1 89 ? 7.272 0.140 -1.141 1.00 95.31 89 CYS A N 1
ATOM 623 C CA . CYS A 1 89 ? 6.913 0.106 -2.555 1.00 95.31 89 CYS A CA 1
ATOM 624 C C . CYS A 1 89 ? 7.364 1.381 -3.297 1.00 95.31 89 CYS A C 1
ATOM 626 O O . CYS A 1 89 ? 8.000 1.284 -4.351 1.00 95.31 89 CYS A O 1
ATOM 628 N N . LEU A 1 90 ? 7.131 2.569 -2.723 1.00 94.88 90 LEU A N 1
ATOM 629 C CA . LEU A 1 90 ? 7.621 3.830 -3.295 1.00 94.88 90 LEU A CA 1
ATOM 630 C C . LEU A 1 90 ? 9.148 3.932 -3.314 1.00 94.88 90 LEU A C 1
ATOM 632 O O . LEU A 1 90 ? 9.709 4.446 -4.279 1.00 94.88 90 LEU A O 1
ATOM 636 N N . MET A 1 91 ? 9.829 3.418 -2.291 1.00 96.56 91 MET A N 1
ATOM 637 C CA . MET A 1 91 ? 11.289 3.367 -2.244 1.00 96.56 91 MET A CA 1
ATOM 638 C C . MET A 1 91 ? 11.834 2.592 -3.446 1.00 96.56 91 MET A C 1
ATOM 640 O O . MET A 1 91 ? 12.734 3.079 -4.128 1.00 96.56 91 MET A O 1
ATOM 644 N N . VAL A 1 92 ? 11.267 1.418 -3.747 1.00 95.75 92 VAL A N 1
ATOM 645 C CA . VAL A 1 92 ? 11.668 0.622 -4.918 1.00 95.75 92 VAL A CA 1
ATOM 646 C C . VAL A 1 92 ? 11.351 1.359 -6.221 1.00 95.75 92 VAL A C 1
ATOM 648 O O . VAL A 1 92 ? 12.194 1.390 -7.117 1.00 95.75 92 VAL A O 1
ATOM 651 N N . ALA A 1 93 ? 10.187 2.005 -6.324 1.00 94.75 93 ALA A N 1
ATOM 652 C CA . ALA A 1 93 ? 9.831 2.792 -7.504 1.00 94.75 93 ALA A CA 1
ATOM 653 C C . ALA A 1 93 ? 10.828 3.940 -7.758 1.00 94.75 93 ALA A C 1
ATOM 655 O O . ALA A 1 93 ? 11.269 4.133 -8.891 1.00 94.75 93 ALA A O 1
ATOM 656 N N . PHE A 1 94 ? 11.246 4.661 -6.712 1.00 93.56 94 PHE A N 1
ATOM 657 C CA . PHE A 1 94 ? 12.261 5.712 -6.828 1.00 93.56 94 PHE A CA 1
ATOM 658 C C . PHE A 1 94 ? 13.663 5.173 -7.107 1.00 93.56 94 PHE A C 1
ATOM 660 O O . PHE A 1 94 ? 14.419 5.823 -7.826 1.00 93.56 94 PHE A O 1
ATOM 667 N N . LEU A 1 95 ? 14.004 3.984 -6.610 1.00 94.38 95 LEU A N 1
ATOM 668 C CA . LEU A 1 95 ? 15.263 3.322 -6.952 1.00 94.38 95 LEU A CA 1
ATOM 669 C C . LEU A 1 95 ? 15.314 3.014 -8.458 1.00 94.38 95 LEU A C 1
ATOM 671 O O . LEU A 1 95 ? 16.312 3.314 -9.109 1.00 94.38 95 LEU A O 1
ATOM 675 N N . ILE A 1 96 ? 14.218 2.512 -9.034 1.00 92.62 96 ILE A N 1
ATOM 676 C CA . ILE A 1 96 ? 14.117 2.244 -10.480 1.00 92.62 96 ILE A CA 1
ATOM 677 C C . ILE A 1 96 ? 14.188 3.540 -11.305 1.00 92.62 96 ILE A C 1
ATOM 679 O O . ILE A 1 96 ? 14.759 3.539 -12.391 1.00 92.62 96 ILE A O 1
ATOM 683 N N . LEU A 1 97 ? 13.616 4.639 -10.803 1.00 90.88 97 LEU A N 1
ATOM 684 C CA . LEU A 1 97 ? 13.551 5.911 -11.530 1.00 90.88 97 LEU A CA 1
ATOM 685 C C . LEU A 1 97 ? 14.882 6.689 -11.487 1.00 90.88 97 LEU A C 1
ATOM 687 O O . LEU A 1 97 ? 15.271 7.284 -12.489 1.00 90.88 97 LEU A O 1
ATOM 691 N N . PHE A 1 98 ? 15.574 6.704 -10.342 1.00 90.31 98 PHE A N 1
ATOM 692 C CA . PHE A 1 98 ? 16.726 7.590 -10.119 1.00 90.31 98 PHE A CA 1
ATOM 693 C C . PHE A 1 98 ? 18.074 6.886 -9.943 1.00 90.31 98 PHE A C 1
ATOM 695 O O . PHE A 1 98 ? 19.103 7.538 -10.117 1.00 90.31 98 PHE A O 1
ATOM 702 N N . ALA A 1 99 ? 18.099 5.607 -9.558 1.00 86.75 99 ALA A N 1
ATOM 703 C CA . ALA A 1 99 ? 19.344 4.906 -9.230 1.00 86.75 99 ALA A CA 1
ATOM 704 C C . ALA A 1 99 ? 19.757 3.859 -10.272 1.00 86.75 99 ALA A C 1
ATOM 706 O O . ALA A 1 99 ? 20.955 3.676 -10.489 1.00 86.75 99 ALA A O 1
ATOM 707 N N . MET A 1 100 ? 18.796 3.175 -10.901 1.00 78.06 100 MET A N 1
ATOM 708 C CA . MET A 1 100 ? 19.066 2.325 -12.068 1.00 78.06 100 MET A CA 1
ATOM 709 C C . MET A 1 100 ? 19.192 3.157 -13.326 1.00 78.06 100 MET A C 1
ATOM 711 O O . MET A 1 100 ? 20.018 2.794 -14.195 1.00 78.06 100 MET A O 1
#

Foldseek 3Di:
DDDDDDPDPPDPPPCPVVCPPPPPVVVLLVVLVVVLVVLLVQLVQLVVQLVVLVVVLVVVCVVPVPCNVVSVVVSVVSNVVSVVSNVVSNVVSVCSNPVD

Secondary structure (DSSP, 8-state):
---------S-----------S--HHHHHHHHHHHHHHHHTTHHHHHHHHHHHHHHHHHHHHH-GGGHHHHHHHHHHHHHHHHHHHHHHHHHHHHHHHT-

Organism: Scaphiopus couchii (NCBI:txid85089)

Nearest PDB structures (foldseek):
  8h9v-assembly1_4  TM=9.883E-01  e=4.603E-08  Homo sapiens
  8ki3-assembly1_7  TM=9.890E-01  e=5.154E-08  Homo sapiens
  7ajb-assembly1_M  TM=9.907E-01  e=6.106E-08  Bos taurus
  6b2z-assembly1_5  TM=9.810E-01  e=1.737E-05  Saccharomyces cerevisiae S288C
  7tkh-assembly1_0  TM=9.636E-01  e=1.552E-05  Saccharomyces cerevisiae

Radius of gyration: 31.58 Å; Cα contacts (8 Å, |Δi|>4): 54; chains: 1; bounding box: 61×13×106 Å

pLDDT: mean 82.17, std 18.97, range [42.72, 96.94]

InterPro domains:
  IPR000454 ATP synthase, F0 complex, subunit C [MF_01396] (29-97)
  IPR000454 ATP synthase, F0 complex, subunit C [PR00124] (34-53)
  IPR000454 ATP synthase, F0 complex, subunit C [PR00124] (55-70)
  IPR000454 ATP synthase, F0 complex, subunit C [PR00124] (72-97)
  IPR000454 ATP synthase, F0 complex, subunit C [PTHR10031] (4-100)
  IPR002379 V-ATPase proteolipid subunit C-like domain [PF00137] (34-96)
  IPR020537 ATP synthase, F0 complex, subunit C, DCCD-binding site [PS00605] (62-83)
  IPR035921 F/V-ATP synthase subunit C superfamily [SSF81333] (28-99)
  IPR038662 F1F0 ATP synthase subunit C superfamily [G3DSA:1.20.20.10] (27-98)